Protein AF-A0AAW6SEL0-F1 (afdb_monomer_lite)

Organism: Enterobacter cloacae (NCBI:txid550)

Foldseek 3Di:
DDADDPDPCLLVPPDDDPDKDKDFPVVRVVVCCQADVDPPHVNHDPVCVVVVVDPDTDMDISDDD

Secondary structure (DSSP, 8-state):
-------HHHHS-SS--SS--EEE-HHHHHHHIIIIISTTSTT--GGGGGGSSS----EEESS--

Sequence (65 aa):
MNRPHPPAHFTMPPDPKPYISIMPASDVGEWLNQHILSDEGDLYNPDHQHLLEADLCFLWASNAF

pLDDT: mean 91.26, std 4.77, range [67.5, 96.25]

Structure (mmCIF, N/CA/C/O backbone):
data_AF-A0AAW6SEL0-F1
#
_entry.id   AF-A0AAW6SEL0-F1
#
loop_
_atom_site.group_PDB
_atom_site.id
_atom_site.type_symbol
_atom_site.label_atom_id
_atom_site.label_alt_id
_atom_site.label_comp_id
_atom_site.label_asym_id
_atom_site.label_entity_id
_atom_site.label_seq_id
_atom_site.pdbx_PDB_ins_code
_atom_site.Cartn_x
_atom_site.Cartn_y
_atom_site.Cartn_z
_atom_site.occupancy
_atom_site.B_iso_or_equiv
_atom_site.auth_seq_id
_atom_site.auth_comp_id
_atom_site.auth_asym_id
_atom_site.auth_atom_id
_atom_site.pdbx_PDB_model_num
ATOM 1 N N . MET A 1 1 ? 11.441 -6.724 11.235 1.00 72.69 1 MET A N 1
ATOM 2 C CA . MET A 1 1 ? 10.585 -6.102 10.203 1.00 72.69 1 MET A CA 1
ATOM 3 C C . MET A 1 1 ? 10.993 -6.561 8.816 1.00 72.69 1 MET A C 1
ATOM 5 O O . MET A 1 1 ? 12.129 -6.316 8.427 1.00 72.69 1 MET A O 1
ATOM 9 N N . ASN A 1 2 ? 10.093 -7.222 8.086 1.00 85.06 2 ASN A N 1
ATOM 10 C CA . ASN A 1 2 ? 10.307 -7.581 6.684 1.00 85.06 2 ASN A CA 1
ATOM 11 C C . ASN A 1 2 ? 9.387 -6.702 5.830 1.00 85.06 2 ASN A C 1
ATOM 13 O O . ASN A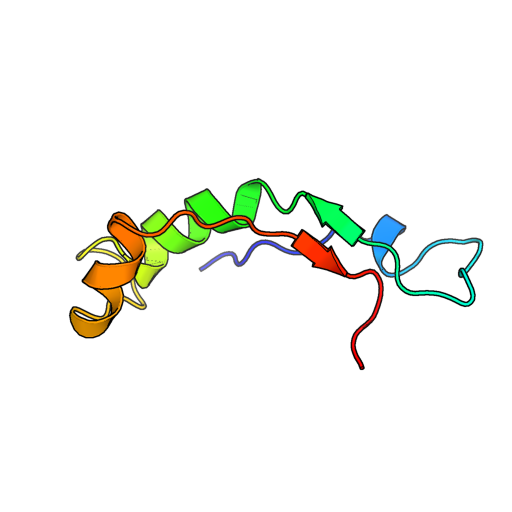 1 2 ? 8.178 -6.914 5.814 1.00 85.06 2 ASN A O 1
ATOM 17 N N . ARG A 1 3 ? 9.937 -5.648 5.219 1.00 91.19 3 ARG A N 1
ATOM 18 C CA . ARG A 1 3 ? 9.147 -4.720 4.404 1.00 91.19 3 ARG A CA 1
ATOM 19 C C . ARG A 1 3 ? 8.857 -5.372 3.047 1.00 91.19 3 ARG A C 1
ATOM 21 O O . ARG A 1 3 ? 9.778 -5.934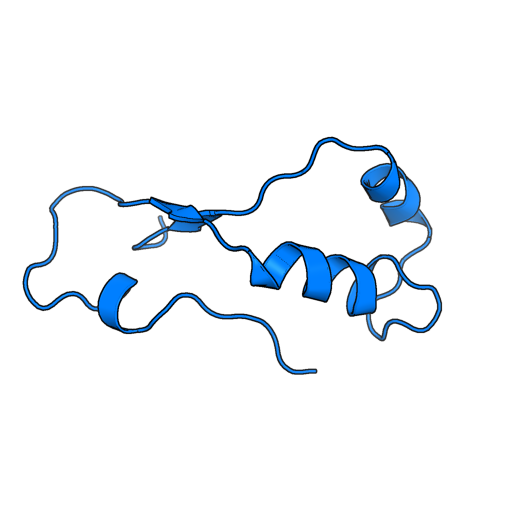 2.460 1.00 91.19 3 ARG A O 1
ATOM 28 N N . PRO A 1 4 ? 7.625 -5.296 2.523 1.00 94.50 4 PRO A N 1
ATOM 29 C CA . PRO A 1 4 ? 7.320 -5.805 1.197 1.00 94.50 4 PRO A CA 1
ATOM 30 C C . PRO A 1 4 ? 8.084 -5.012 0.135 1.00 94.50 4 PRO A C 1
ATOM 32 O O . PRO A 1 4 ? 8.270 -3.796 0.243 1.00 94.50 4 PRO A O 1
ATOM 35 N N . HIS A 1 5 ? 8.519 -5.723 -0.899 1.00 93.62 5 HIS A N 1
ATOM 36 C CA . HIS A 1 5 ? 9.265 -5.181 -2.025 1.00 93.62 5 HIS A CA 1
ATOM 37 C C . HIS A 1 5 ? 8.573 -5.560 -3.337 1.00 93.62 5 HIS A C 1
ATOM 39 O O . HIS A 1 5 ? 7.960 -6.628 -3.416 1.00 93.62 5 HIS A O 1
ATOM 45 N N . PRO A 1 6 ? 8.691 -4.729 -4.384 1.00 93.81 6 PRO A N 1
ATOM 46 C CA . PRO A 1 6 ? 8.235 -5.119 -5.707 1.00 93.81 6 PRO A CA 1
ATOM 47 C C . PRO A 1 6 ? 9.002 -6.357 -6.206 1.00 93.81 6 PRO A C 1
ATOM 49 O O . PRO A 1 6 ? 10.187 -6.516 -5.893 1.00 93.81 6 PRO A O 1
ATOM 52 N N . PRO A 1 7 ? 8.377 -7.216 -7.032 1.00 93.06 7 PRO A N 1
ATOM 53 C CA . PRO A 1 7 ? 9.065 -8.338 -7.661 1.00 93.06 7 PRO A CA 1
ATOM 54 C C . PRO A 1 7 ? 10.282 -7.875 -8.474 1.00 93.06 7 PRO A C 1
ATOM 56 O O . PRO A 1 7 ? 10.176 -6.950 -9.275 1.00 93.06 7 PRO A O 1
ATOM 59 N N . ALA A 1 8 ? 11.425 -8.556 -8.347 1.00 91.50 8 ALA A N 1
ATOM 60 C CA . ALA A 1 8 ? 12.665 -8.143 -9.019 1.00 91.50 8 ALA A CA 1
ATOM 61 C C . ALA A 1 8 ? 12.538 -8.062 -10.553 1.00 91.50 8 ALA A C 1
ATOM 63 O O . ALA A 1 8 ? 13.095 -7.163 -11.171 1.00 91.50 8 ALA A O 1
ATOM 64 N N . HIS A 1 9 ? 11.753 -8.950 -11.176 1.00 90.56 9 HIS A N 1
ATOM 65 C CA . HIS A 1 9 ? 11.518 -8.900 -12.627 1.00 90.56 9 HIS A CA 1
ATOM 66 C C . HIS A 1 9 ? 10.775 -7.623 -13.067 1.00 90.56 9 HIS A C 1
ATOM 68 O O . HIS A 1 9 ? 10.870 -7.229 -14.226 1.00 90.56 9 HIS A O 1
ATOM 74 N N . PHE A 1 10 ? 10.029 -6.987 -12.159 1.00 92.12 10 PHE A N 1
ATOM 75 C CA . PHE A 1 10 ? 9.260 -5.784 -12.453 1.00 92.12 10 PHE A CA 1
ATOM 76 C C . PHE A 1 10 ? 10.120 -4.515 -12.409 1.00 92.12 10 PHE A C 1
ATOM 78 O O . PHE A 1 10 ? 9.942 -3.634 -13.248 1.00 92.12 10 PHE A O 1
ATOM 85 N N . THR A 1 11 ? 11.060 -4.424 -11.464 1.00 91.69 11 THR A N 1
ATOM 86 C CA . THR A 1 11 ? 11.992 -3.287 -11.348 1.00 91.69 11 THR A CA 1
ATOM 87 C C . THR A 1 11 ? 13.241 -3.447 -12.214 1.00 91.69 11 THR A C 1
ATOM 89 O O . THR A 1 11 ? 13.853 -2.455 -12.598 1.00 91.69 11 THR A O 1
ATOM 92 N N . MET A 1 12 ? 13.608 -4.682 -12.563 1.00 89.62 12 MET A N 1
ATOM 93 C CA . MET A 1 12 ? 14.716 -5.007 -13.464 1.00 89.62 12 MET A CA 1
ATOM 94 C C . MET A 1 12 ? 14.249 -5.924 -14.609 1.00 89.62 12 MET A C 1
ATOM 96 O O . MET A 1 12 ? 14.660 -7.087 -14.682 1.00 89.62 12 MET A O 1
ATOM 100 N N . PRO A 1 13 ? 13.367 -5.441 -15.502 1.00 87.44 13 PRO A N 1
ATOM 101 C CA . PRO A 1 13 ? 12.916 -6.231 -16.637 1.00 87.44 13 PRO A CA 1
ATOM 102 C C . PRO A 1 13 ? 14.040 -6.396 -17.679 1.00 87.44 13 PRO A C 1
ATOM 104 O O . PRO A 1 13 ? 14.838 -5.477 -17.873 1.00 87.44 13 PRO A O 1
ATOM 107 N N . PRO A 1 14 ? 14.093 -7.531 -18.401 1.00 87.31 14 PRO A N 1
ATOM 108 C CA . PRO A 1 14 ? 15.073 -7.754 -19.469 1.00 87.31 14 PRO A CA 1
ATOM 109 C C . PRO A 1 14 ? 14.883 -6.810 -20.668 1.00 87.31 14 PRO A C 1
ATOM 111 O O . PRO A 1 14 ? 15.840 -6.544 -21.388 1.00 87.31 14 PRO A O 1
ATOM 114 N N . ASP A 1 15 ? 13.664 -6.302 -20.865 1.00 88.12 15 ASP A N 1
ATOM 115 C CA . ASP A 1 15 ? 13.317 -5.287 -21.862 1.00 88.12 15 ASP A CA 1
ATOM 116 C C . ASP A 1 15 ? 12.786 -4.037 -21.131 1.00 88.12 15 ASP A C 1
ATOM 118 O O . ASP A 1 15 ? 11.613 -3.996 -20.736 1.00 88.12 15 ASP A O 1
ATOM 122 N N . PRO A 1 16 ? 13.650 -3.052 -20.824 1.00 85.69 16 PRO A N 1
ATOM 123 C CA . PRO A 1 16 ? 13.250 -1.865 -20.085 1.00 85.69 16 PRO A CA 1
ATOM 124 C C . PRO A 1 16 ? 12.348 -0.978 -20.939 1.00 85.69 16 PRO A C 1
ATOM 126 O O . PRO A 1 16 ? 12.696 -0.551 -22.039 1.00 85.69 16 PRO A O 1
ATOM 129 N N . LYS A 1 17 ? 11.175 -0.659 -20.397 1.00 87.38 17 LYS A N 1
ATOM 130 C CA . LYS A 1 17 ? 10.201 0.207 -21.060 1.00 87.38 17 LYS A CA 1
ATOM 131 C C . LYS A 1 17 ? 10.608 1.675 -20.900 1.00 87.38 17 LYS A C 1
ATOM 133 O O . LYS A 1 17 ? 11.054 2.059 -19.820 1.00 87.38 17 LYS A O 1
ATOM 138 N N . PRO A 1 18 ? 10.375 2.533 -21.909 1.00 88.50 18 PRO A N 1
ATOM 139 C CA . PRO A 1 18 ? 10.665 3.967 -21.817 1.00 88.50 18 PRO A CA 1
ATOM 140 C C . PRO A 1 18 ? 9.665 4.735 -20.930 1.00 88.50 18 PRO A C 1
ATOM 142 O O . PRO A 1 18 ? 9.685 5.962 -20.893 1.00 88.50 18 PRO A O 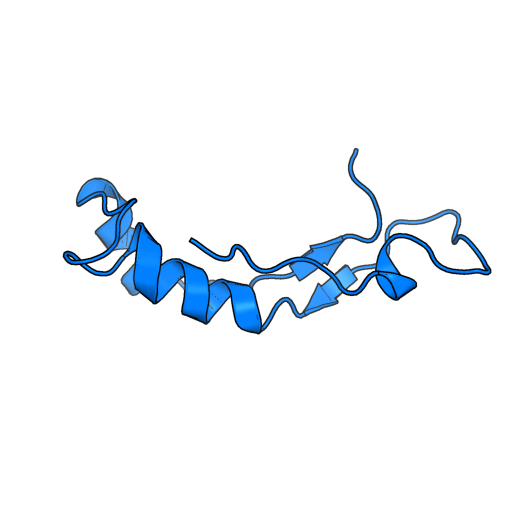1
ATOM 145 N N . TYR A 1 19 ? 8.763 4.032 -20.243 1.00 89.69 19 TYR A N 1
ATOM 146 C CA . TYR A 1 19 ? 7.723 4.586 -19.386 1.00 89.69 19 TYR A CA 1
ATOM 147 C C . TYR A 1 19 ? 7.628 3.799 -18.079 1.00 89.69 19 TYR A C 1
ATOM 149 O O . TYR A 1 19 ? 7.985 2.620 -18.010 1.00 89.69 19 TYR A O 1
ATOM 157 N N . ILE A 1 20 ? 7.089 4.445 -17.046 1.00 92.44 20 ILE A N 1
ATOM 158 C CA . ILE A 1 20 ? 6.861 3.805 -15.752 1.00 92.44 20 ILE A CA 1
ATOM 159 C C . ILE A 1 20 ? 5.662 2.871 -15.856 1.00 92.44 20 ILE A C 1
ATOM 161 O O . ILE A 1 20 ? 4.566 3.269 -16.249 1.00 92.44 20 ILE A O 1
ATOM 165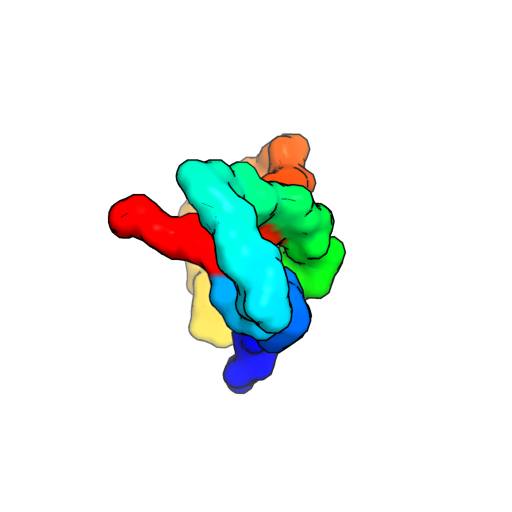 N N . SER A 1 21 ? 5.892 1.610 -15.511 1.00 92.12 21 SER A N 1
ATOM 166 C CA . SER A 1 21 ? 4.839 0.616 -15.347 1.00 92.12 21 SER A CA 1
ATOM 167 C C . SER A 1 21 ? 4.391 0.591 -13.891 1.00 92.12 21 SER A C 1
ATOM 169 O O . SER A 1 21 ? 5.192 0.847 -12.993 1.00 92.12 21 SER A O 1
ATOM 171 N N . ILE A 1 22 ? 3.120 0.263 -13.665 1.00 94.81 22 ILE A N 1
ATOM 172 C CA . ILE A 1 22 ? 2.534 0.105 -12.332 1.00 94.81 22 ILE A CA 1
ATOM 173 C C . ILE A 1 22 ? 1.953 -1.300 -12.168 1.00 94.81 22 ILE A C 1
ATOM 175 O O . ILE A 1 22 ? 1.467 -1.883 -13.139 1.00 94.81 22 ILE A O 1
ATOM 179 N N . MET A 1 23 ? 1.996 -1.845 -10.953 1.00 95.19 23 MET A N 1
ATOM 180 C CA . MET A 1 23 ? 1.320 -3.101 -10.609 1.00 95.19 23 MET A CA 1
ATOM 181 C C . MET A 1 23 ? 0.763 -3.071 -9.182 1.00 95.19 23 MET A C 1
ATOM 183 O O . MET A 1 23 ? 1.278 -2.313 -8.361 1.00 95.19 23 MET A O 1
ATOM 187 N N . PRO A 1 24 ? -0.250 -3.894 -8.860 1.00 96.25 24 PRO A N 1
ATOM 188 C CA . PRO A 1 24 ? -0.759 -4.019 -7.498 1.00 96.25 24 PRO A CA 1
ATOM 189 C C . PRO A 1 24 ? 0.332 -4.394 -6.493 1.00 96.25 24 PRO A C 1
ATOM 191 O O . PRO A 1 24 ? 1.170 -5.254 -6.766 1.00 96.25 24 PRO A O 1
ATOM 194 N N . ALA A 1 25 ? 0.290 -3.766 -5.321 1.00 96.19 25 ALA A N 1
ATOM 195 C CA . ALA A 1 25 ? 1.169 -4.056 -4.196 1.00 96.19 25 ALA A CA 1
ATOM 196 C C . ALA A 1 25 ? 0.368 -4.676 -3.040 1.00 96.19 25 ALA A C 1
ATOM 198 O O . ALA A 1 25 ? 0.248 -4.092 -1.964 1.00 96.19 25 ALA A O 1
ATOM 199 N N . SER A 1 26 ? -0.222 -5.849 -3.288 1.00 88.88 26 SER A N 1
ATOM 200 C CA . SER A 1 26 ? -1.164 -6.519 -2.377 1.00 88.88 26 SER A CA 1
ATOM 201 C C . SER A 1 26 ? -0.617 -6.716 -0.959 1.00 88.88 26 SER A C 1
ATOM 203 O O . SER A 1 26 ? -1.349 -6.522 0.007 1.00 88.88 26 SER A O 1
ATOM 205 N N . ASP A 1 27 ? 0.679 -6.999 -0.831 1.00 92.81 27 ASP A N 1
ATOM 206 C CA . ASP A 1 27 ? 1.322 -7.288 0.457 1.00 92.81 27 ASP A CA 1
ATOM 207 C C . ASP A 1 27 ? 1.577 -6.022 1.304 1.00 92.81 27 ASP A C 1
ATOM 209 O O . ASP A 1 27 ? 1.841 -6.101 2.503 1.00 92.81 27 ASP A O 1
ATOM 213 N N . VAL A 1 28 ? 1.501 -4.827 0.700 1.00 95.19 28 VAL A N 1
ATOM 214 C CA . VAL A 1 28 ? 1.758 -3.551 1.396 1.00 95.19 28 VAL A CA 1
ATOM 215 C C . VAL A 1 28 ? 0.636 -3.202 2.359 1.00 95.19 28 VAL A C 1
ATOM 217 O O . VAL A 1 28 ? 0.913 -2.682 3.436 1.00 95.19 28 VAL A O 1
ATOM 220 N N . GLY A 1 29 ? -0.614 -3.499 1.998 1.00 93.12 29 GLY A N 1
ATOM 221 C CA . GLY A 1 29 ? -1.760 -3.211 2.858 1.00 93.12 29 GLY A CA 1
ATOM 222 C C . GLY A 1 29 ? -1.716 -4.016 4.156 1.00 93.12 29 GLY A C 1
ATOM 223 O O . GLY A 1 29 ? -1.902 -3.456 5.235 1.00 93.12 29 GLY A O 1
ATOM 224 N N . GLU A 1 30 ? -1.408 -5.311 4.069 1.00 92.44 30 GLU A N 1
ATOM 225 C CA . GLU A 1 30 ? -1.248 -6.164 5.251 1.00 92.44 30 GLU A CA 1
ATOM 226 C C . GLU A 1 30 ? -0.075 -5.691 6.120 1.00 92.44 30 GLU A C 1
ATOM 228 O O . GLU A 1 30 ? -0.230 -5.511 7.329 1.00 92.44 30 GLU A O 1
ATOM 233 N N . TRP A 1 31 ? 1.066 -5.388 5.496 1.00 94.94 31 TRP A N 1
ATOM 234 C CA . TRP A 1 31 ? 2.236 -4.873 6.202 1.00 94.94 31 TRP A CA 1
ATOM 235 C C . TRP A 1 31 ? 1.963 -3.533 6.906 1.00 94.94 31 TRP A C 1
ATOM 237 O O . TRP A 1 31 ? 2.363 -3.351 8.055 1.00 94.94 31 TRP A O 1
ATOM 247 N N . LEU A 1 32 ? 1.255 -2.605 6.247 1.00 94.44 32 LEU A N 1
ATOM 248 C CA . LEU A 1 32 ? 0.844 -1.321 6.826 1.00 94.44 32 LEU A CA 1
ATOM 249 C C . LEU A 1 32 ? -0.004 -1.539 8.083 1.00 94.44 32 LEU A C 1
ATOM 251 O O . LEU A 1 32 ? 0.252 -0.912 9.111 1.00 94.44 32 LEU A O 1
ATOM 255 N N . ASN A 1 33 ? -0.986 -2.441 8.011 1.00 92.25 33 ASN A N 1
ATOM 256 C CA . ASN A 1 33 ? -1.857 -2.741 9.142 1.00 92.25 33 ASN A CA 1
ATOM 257 C C . ASN A 1 33 ? -1.066 -3.303 10.329 1.00 92.25 33 ASN A C 1
ATOM 259 O O . ASN A 1 33 ? -1.201 -2.797 11.438 1.00 92.25 33 ASN A O 1
ATOM 263 N N . GLN A 1 34 ? -0.200 -4.290 10.090 1.00 93.50 34 GLN A N 1
ATOM 264 C CA . GLN A 1 34 ? 0.565 -4.964 11.147 1.00 93.50 34 GLN A CA 1
ATOM 265 C C . GLN A 1 34 ? 1.607 -4.069 11.822 1.00 93.50 34 GLN A C 1
ATOM 267 O O . GLN A 1 34 ? 1.932 -4.280 12.984 1.00 93.50 34 GLN A O 1
ATOM 272 N N . HIS A 1 35 ? 2.169 -3.099 11.098 1.00 93.69 35 HIS A N 1
ATOM 273 C CA . HIS A 1 35 ? 3.329 -2.360 11.589 1.00 93.69 35 HIS A CA 1
ATOM 274 C C . HIS A 1 35 ? 3.081 -0.884 11.892 1.00 93.69 35 HIS A C 1
ATOM 276 O O . HIS A 1 35 ? 3.828 -0.330 12.693 1.00 93.69 35 HIS A O 1
ATOM 282 N N . ILE A 1 36 ? 2.097 -0.243 11.255 1.00 93.62 36 ILE A N 1
ATOM 283 C CA . ILE A 1 36 ? 1.844 1.204 11.387 1.00 93.62 36 ILE A CA 1
ATOM 284 C C . ILE A 1 36 ? 0.489 1.488 12.049 1.00 93.62 36 ILE A C 1
ATOM 286 O O . ILE A 1 36 ? 0.373 2.489 12.756 1.00 93.62 36 ILE A O 1
ATOM 290 N N . LEU A 1 37 ? -0.528 0.648 11.821 1.00 93.12 37 LEU A N 1
ATOM 291 C CA . LEU A 1 37 ? -1.893 0.895 12.316 1.00 93.12 37 LEU A CA 1
ATOM 292 C C . LEU A 1 37 ? -2.249 0.102 13.580 1.00 93.12 37 LEU A C 1
ATOM 294 O O . LEU A 1 37 ? -3.004 0.619 14.401 1.00 93.12 37 LEU A O 1
ATOM 298 N N . SER A 1 38 ? -1.715 -1.112 13.742 1.00 92.50 38 SER A N 1
ATOM 299 C CA . SER A 1 38 ? -1.815 -1.896 14.982 1.00 92.50 38 SER A CA 1
ATOM 300 C C . SER A 1 38 ? -0.994 -1.241 16.088 1.00 92.50 38 SER A C 1
ATOM 302 O O . SER A 1 38 ? 0.127 -0.792 15.846 1.00 92.50 38 SER A O 1
ATOM 304 N N . ASP A 1 39 ? -1.553 -1.197 17.293 1.00 91.38 39 ASP A N 1
ATOM 305 C CA . ASP A 1 39 ? -0.933 -0.656 18.503 1.00 91.38 39 ASP A CA 1
ATOM 306 C C . ASP A 1 39 ? 0.224 -1.516 19.027 1.00 91.38 39 ASP A C 1
ATOM 308 O O . ASP A 1 39 ? 1.082 -1.020 19.760 1.00 91.38 39 ASP A O 1
ATOM 312 N N . GLU A 1 40 ? 0.311 -2.771 18.588 1.00 91.38 40 GLU A N 1
ATOM 313 C CA . GLU A 1 40 ? 1.472 -3.644 18.778 1.00 91.38 40 GLU A CA 1
ATOM 314 C C . GLU A 1 40 ? 2.538 -3.505 17.676 1.00 91.38 40 GLU A C 1
ATOM 316 O O . GLU A 1 40 ? 3.594 -4.140 17.754 1.00 91.38 40 GLU A O 1
ATOM 321 N N . GLY A 1 41 ? 2.285 -2.692 16.647 1.00 89.69 41 GLY A N 1
ATOM 322 C CA . GLY A 1 41 ? 3.202 -2.475 15.534 1.00 89.69 41 GLY A CA 1
ATOM 323 C C . GLY A 1 41 ? 4.427 -1.642 15.920 1.00 89.69 41 GLY A C 1
ATOM 324 O O . GLY A 1 41 ? 4.322 -0.608 16.576 1.00 89.69 41 GLY A O 1
ATOM 325 N N . ASP A 1 42 ? 5.613 -2.036 15.440 1.00 92.12 42 ASP A N 1
ATOM 326 C CA . ASP A 1 42 ? 6.867 -1.344 15.794 1.00 92.12 42 ASP A CA 1
ATOM 327 C C . ASP A 1 42 ? 6.940 0.126 15.307 1.00 92.12 42 ASP A C 1
ATOM 329 O O . ASP A 1 42 ? 7.793 0.888 15.763 1.00 92.12 42 ASP A O 1
ATOM 333 N N . LEU A 1 43 ? 6.089 0.521 14.350 1.00 92.75 43 LEU A N 1
ATOM 334 C CA . LEU A 1 43 ? 5.986 1.877 13.790 1.00 92.75 43 LEU A CA 1
ATOM 335 C C . LEU A 1 43 ? 4.609 2.505 14.062 1.00 92.75 43 LEU A C 1
ATOM 337 O O . LEU A 1 43 ? 4.201 3.427 13.346 1.00 92.75 43 LEU A O 1
ATOM 341 N N . TYR A 1 44 ? 3.894 2.005 15.072 1.00 94.69 44 TYR A N 1
ATOM 342 C CA . TYR A 1 44 ? 2.593 2.529 15.456 1.00 94.69 44 TYR A CA 1
ATOM 343 C C . TYR A 1 44 ? 2.660 4.027 15.759 1.00 94.69 44 TYR A C 1
ATOM 345 O O . TYR A 1 44 ? 3.505 4.493 16.529 1.00 94.69 44 TYR A O 1
ATOM 353 N N . ASN A 1 45 ? 1.735 4.784 15.171 1.00 93.56 45 ASN A N 1
ATOM 354 C CA . ASN A 1 45 ? 1.507 6.177 15.526 1.00 93.56 45 ASN A CA 1
ATOM 355 C C . ASN A 1 45 ? -0.007 6.432 15.629 1.00 93.56 45 ASN A C 1
ATOM 357 O O . ASN A 1 45 ? -0.701 6.270 14.620 1.00 93.56 45 ASN A O 1
ATOM 361 N N . PRO A 1 46 ? -0.533 6.870 16.791 1.00 92.62 46 PRO A N 1
ATOM 362 C CA . PRO A 1 46 ? -1.955 7.179 16.946 1.00 92.62 46 PRO A CA 1
ATOM 363 C C . PRO A 1 46 ? -2.457 8.253 15.968 1.00 92.62 46 PRO A C 1
ATOM 365 O O . PRO A 1 46 ? -3.630 8.231 15.598 1.00 92.62 46 PRO A O 1
ATOM 368 N N . ASP A 1 47 ? -1.590 9.142 15.472 1.00 94.62 47 ASP A N 1
ATOM 369 C CA . ASP A 1 47 ? -1.976 10.126 14.453 1.00 94.62 47 ASP A CA 1
ATOM 370 C C . ASP A 1 47 ? -2.408 9.466 13.135 1.00 94.62 47 ASP A C 1
ATOM 372 O O . ASP A 1 47 ? -3.161 10.064 12.373 1.00 94.62 47 ASP A O 1
ATOM 376 N N . HIS A 1 48 ? -1.980 8.230 12.857 1.00 93.62 48 HIS A N 1
ATOM 377 C CA . HIS A 1 48 ? -2.303 7.491 11.633 1.00 93.62 48 HIS A CA 1
ATOM 378 C C . HIS A 1 48 ? -3.629 6.719 11.691 1.00 93.62 48 HIS A C 1
ATOM 380 O O . HIS A 1 48 ? -3.995 6.086 10.704 1.00 93.62 48 HIS A O 1
ATOM 386 N N . GLN A 1 49 ? -4.390 6.799 12.788 1.00 90.69 49 GLN A N 1
ATOM 387 C CA . GLN A 1 49 ? -5.693 6.125 12.907 1.00 90.69 49 GLN A CA 1
ATOM 388 C C . GLN A 1 49 ? -6.685 6.528 11.804 1.00 90.69 49 GLN A C 1
ATOM 390 O O . GLN A 1 49 ? -7.490 5.708 11.374 1.00 90.69 49 GLN A O 1
ATOM 395 N N . HIS A 1 50 ? -6.571 7.748 11.268 1.00 92.38 50 HIS A N 1
ATOM 396 C CA . HIS A 1 50 ? -7.386 8.215 10.141 1.00 92.38 50 HIS A CA 1
ATOM 397 C C . HIS A 1 50 ? -7.230 7.368 8.862 1.00 92.38 50 HIS A C 1
ATOM 399 O O . HIS A 1 50 ? -8.083 7.431 7.981 1.00 92.38 50 HIS A O 1
ATOM 405 N N . LEU A 1 51 ? -6.157 6.577 8.738 1.00 92.88 51 LEU A N 1
ATOM 406 C CA . LEU A 1 51 ? -5.930 5.686 7.598 1.00 92.88 51 LEU A CA 1
ATOM 407 C C . LEU A 1 51 ? -6.795 4.417 7.640 1.00 92.88 51 LEU A C 1
ATOM 409 O O . LEU A 1 51 ? -6.971 3.796 6.597 1.00 92.88 51 LEU A O 1
ATOM 413 N N . LEU A 1 52 ? -7.348 4.037 8.801 1.00 89.12 52 LEU A N 1
ATOM 414 C CA . LEU A 1 52 ? -8.241 2.873 8.930 1.00 89.12 52 LEU A CA 1
ATOM 415 C C . LEU A 1 52 ? -9.583 3.081 8.219 1.00 89.12 52 LEU A C 1
ATOM 417 O O . LEU A 1 52 ? -10.186 2.123 7.745 1.00 89.12 52 LEU A O 1
ATOM 421 N N . GLU A 1 53 ? -10.041 4.329 8.144 1.00 89.44 53 GLU A N 1
ATOM 422 C CA . GLU A 1 53 ? -11.294 4.711 7.481 1.00 89.44 53 GLU A CA 1
ATOM 423 C C . GLU A 1 53 ? -11.073 5.190 6.038 1.00 89.44 53 GLU A C 1
ATOM 425 O O . GLU A 1 53 ? -12.027 5.529 5.340 1.00 89.44 53 GLU A O 1
ATOM 430 N N . ALA A 1 54 ? -9.820 5.247 5.585 1.00 92.00 54 ALA A N 1
ATOM 431 C CA . ALA A 1 54 ? -9.477 5.721 4.256 1.00 92.00 54 ALA A CA 1
ATOM 432 C C . ALA A 1 54 ? -9.552 4.592 3.219 1.00 92.00 54 ALA A C 1
ATOM 434 O O . ALA A 1 54 ? -9.063 3.482 3.433 1.00 92.00 54 ALA A O 1
ATOM 435 N N . ASP A 1 55 ? -10.076 4.909 2.037 1.00 92.75 55 ASP A N 1
ATOM 436 C CA . ASP A 1 55 ? -10.038 4.015 0.881 1.00 92.75 55 ASP A CA 1
ATOM 437 C C . ASP A 1 55 ? -8.621 3.985 0.278 1.00 92.75 55 ASP A C 1
ATOM 439 O O . ASP A 1 55 ? -8.279 4.757 -0.623 1.00 92.75 55 ASP A O 1
ATOM 443 N N . LEU A 1 56 ? -7.761 3.107 0.805 1.00 91.31 56 LEU A N 1
ATOM 444 C CA . LEU A 1 56 ? -6.358 2.994 0.397 1.00 91.31 56 LEU A CA 1
ATOM 445 C C . LEU A 1 56 ? -6.128 1.878 -0.627 1.00 91.31 56 LEU A C 1
ATOM 447 O O . LEU A 1 56 ? -6.603 0.751 -0.488 1.00 91.31 56 LEU A O 1
ATOM 451 N N . CYS A 1 57 ? -5.304 2.175 -1.633 1.00 93.81 57 CYS A N 1
ATOM 452 C CA . CYS A 1 57 ? -4.787 1.199 -2.585 1.00 93.81 57 CYS A CA 1
ATOM 453 C C .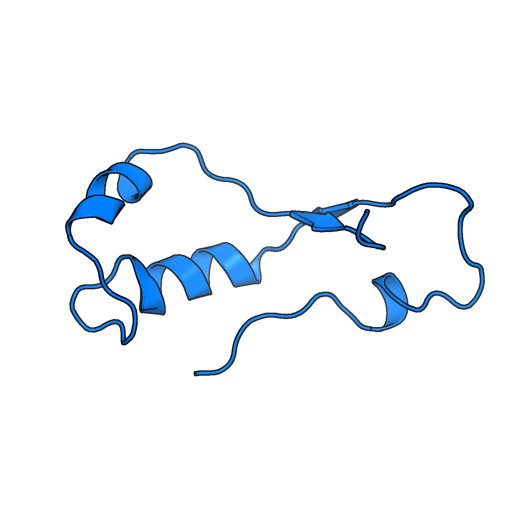 CYS A 1 57 ? -3.283 1.412 -2.781 1.00 93.81 57 CYS A C 1
ATOM 455 O O . CYS A 1 57 ? -2.813 2.548 -2.864 1.00 93.81 57 CYS A O 1
ATOM 457 N N . PHE A 1 58 ? -2.531 0.316 -2.876 1.00 95.12 58 PHE A N 1
ATOM 458 C CA . PHE A 1 58 ? -1.078 0.342 -3.003 1.00 95.12 58 PHE A CA 1
ATOM 459 C C . PHE A 1 58 ? -0.649 -0.209 -4.355 1.00 95.12 58 PHE A C 1
ATOM 461 O O . PHE A 1 58 ? -1.118 -1.259 -4.803 1.00 95.12 58 PHE A O 1
ATOM 468 N N . LEU A 1 59 ? 0.285 0.497 -4.986 1.00 96.00 59 LEU A N 1
ATOM 469 C CA . LEU A 1 59 ? 0.864 0.132 -6.269 1.00 96.00 59 LEU A CA 1
ATOM 470 C C . LEU A 1 59 ? 2.387 0.197 -6.183 1.00 96.00 59 LEU A C 1
ATOM 472 O O . LEU A 1 59 ? 2.952 1.097 -5.560 1.00 96.00 59 LEU A O 1
ATOM 476 N N . TRP A 1 60 ? 3.046 -0.727 -6.868 1.00 95.81 60 TRP A N 1
ATOM 477 C CA . TRP A 1 60 ? 4.462 -0.633 -7.180 1.00 95.81 60 TRP A CA 1
ATOM 478 C C . TRP A 1 60 ? 4.658 0.119 -8.488 1.00 95.81 60 TRP A C 1
ATOM 480 O O . TRP A 1 60 ? 3.910 -0.098 -9.439 1.00 95.81 60 TRP A O 1
ATOM 490 N N . ALA A 1 61 ? 5.704 0.937 -8.555 1.00 94.75 61 ALA A N 1
ATOM 491 C CA . ALA A 1 61 ? 6.193 1.541 -9.788 1.00 94.75 61 ALA A CA 1
ATOM 492 C C . ALA A 1 61 ? 7.486 0.842 -10.230 1.00 94.75 61 ALA A C 1
ATOM 494 O O . ALA A 1 61 ? 8.304 0.459 -9.394 1.00 94.75 61 ALA A O 1
ATOM 495 N N . SER A 1 62 ? 7.674 0.670 -11.540 1.00 93.00 62 SER A N 1
ATOM 496 C CA . SER A 1 62 ? 8.862 -0.002 -12.087 1.00 93.00 62 SER A CA 1
ATOM 497 C C . SER A 1 62 ? 10.147 0.808 -11.905 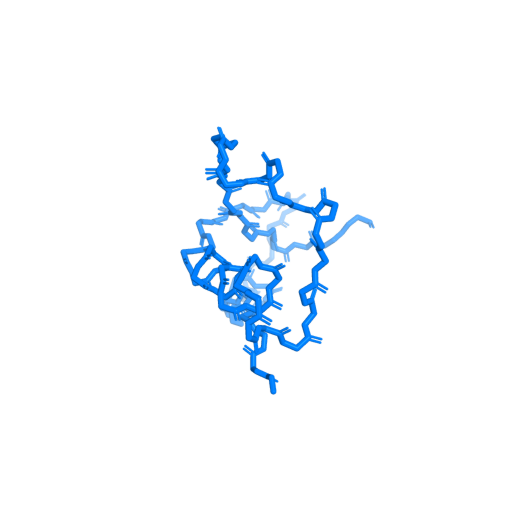1.00 93.00 62 SER A C 1
ATOM 499 O O . SER A 1 62 ? 11.232 0.240 -11.944 1.00 93.00 62 SER A O 1
ATOM 501 N N . ASN A 1 63 ? 10.036 2.127 -11.721 1.00 86.44 63 ASN A N 1
ATOM 502 C CA . ASN A 1 63 ? 11.154 3.016 -11.428 1.00 86.44 63 ASN A CA 1
ATOM 503 C C . ASN A 1 63 ? 10.686 4.216 -10.583 1.00 86.44 63 ASN A C 1
ATOM 505 O O . ASN A 1 63 ? 9.505 4.570 -10.618 1.00 86.44 63 ASN A O 1
ATOM 509 N N . ALA A 1 64 ? 11.614 4.829 -9.845 1.00 81.69 64 ALA A N 1
ATOM 510 C CA . ALA A 1 64 ? 11.406 6.090 -9.132 1.00 81.69 64 ALA A CA 1
ATOM 511 C C . ALA A 1 64 ? 11.715 7.300 -10.040 1.00 81.69 64 ALA A C 1
ATOM 513 O O . ALA A 1 64 ? 12.383 7.150 -11.066 1.00 81.69 64 ALA A O 1
ATOM 514 N N . PHE A 1 65 ? 11.211 8.476 -9.658 1.00 67.50 65 PHE A N 1
ATOM 515 C CA . PHE A 1 65 ? 11.490 9.761 -10.308 1.00 67.50 65 PHE A CA 1
ATOM 516 C C . PHE A 1 65 ? 12.605 10.517 -9.588 1.00 67.50 65 PHE A C 1
ATOM 518 O O . PHE A 1 65 ? 12.658 10.415 -8.340 1.00 67.50 65 PHE A O 1
#

Radius of gyration: 14.52 Å; chains: 1; bounding box: 26×19×41 Å